Protein AF-A0AB74HUQ9-F1 (afdb_monomer_lite)

Structure (mmCIF, N/CA/C/O backbone):
data_AF-A0AB74HUQ9-F1
#
_entry.id   AF-A0AB74HUQ9-F1
#
loop_
_atom_site.group_PDB
_atom_site.id
_atom_site.type_symbol
_atom_site.label_atom_id
_atom_site.label_alt_id
_atom_site.label_comp_id
_atom_site.label_asym_id
_atom_site.label_entity_id
_atom_site.label_seq_id
_atom_site.pdbx_PDB_ins_code
_atom_site.Cartn_x
_atom_site.Cartn_y
_atom_site.Cartn_z
_atom_site.occupancy
_atom_site.B_iso_or_equiv
_atom_site.auth_seq_id
_atom_site.auth_comp_id
_atom_site.auth_asym_id
_atom_site.auth_atom_id
_atom_site.pdbx_PDB_model_num
ATOM 1 N N . VAL A 1 1 ? -9.972 -3.760 -7.962 1.00 93.94 1 VAL A N 1
ATOM 2 C CA . VAL A 1 1 ? -9.151 -2.522 -8.071 1.00 93.94 1 VAL A CA 1
ATOM 3 C C . VAL A 1 1 ? -7.732 -2.697 -7.524 1.00 93.94 1 VAL A C 1
ATOM 5 O O . VAL A 1 1 ? -6.814 -2.705 -8.329 1.00 93.94 1 VAL A O 1
ATOM 8 N N . VAL A 1 2 ? -7.519 -2.897 -6.210 1.00 97.50 2 VAL A N 1
ATOM 9 C CA . VAL A 1 2 ? -6.165 -2.938 -5.593 1.00 97.50 2 VAL A CA 1
ATOM 10 C C . VAL A 1 2 ? -5.234 -3.967 -6.244 1.00 97.50 2 VAL A C 1
ATOM 12 O O . VAL A 1 2 ? -4.121 -3.622 -6.621 1.00 97.50 2 VAL A O 1
ATOM 15 N N . GLN A 1 3 ? -5.700 -5.208 -6.428 1.00 97.50 3 GLN A N 1
ATOM 16 C CA . GLN A 1 3 ? -4.928 -6.261 -7.101 1.00 97.50 3 G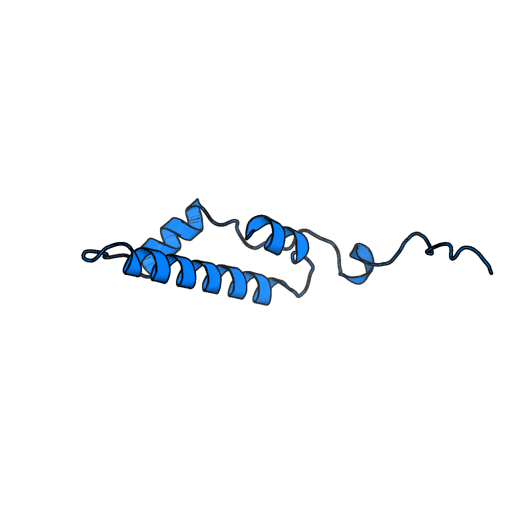LN A CA 1
ATOM 17 C C . GLN A 1 3 ? -4.501 -5.855 -8.516 1.00 97.50 3 GLN A C 1
ATOM 19 O O . GLN A 1 3 ? -3.349 -6.054 -8.882 1.00 97.50 3 GLN A O 1
ATOM 24 N N . GLY A 1 4 ? -5.416 -5.270 -9.294 1.00 97.12 4 GLY A N 1
ATOM 25 C CA . GLY A 1 4 ? -5.141 -4.820 -10.659 1.00 97.12 4 GLY A CA 1
ATOM 26 C C . GLY A 1 4 ? -4.107 -3.698 -10.695 1.00 97.12 4 GLY A C 1
ATOM 27 O O . GLY A 1 4 ? -3.144 -3.790 -11.449 1.00 97.12 4 GLY A O 1
ATOM 28 N N . TYR A 1 5 ? -4.248 -2.699 -9.816 1.00 97.69 5 TYR A N 1
ATOM 29 C CA . TYR A 1 5 ? -3.263 -1.624 -9.679 1.00 97.69 5 TYR A CA 1
ATOM 30 C C . TYR A 1 5 ? -1.877 -2.183 -9.340 1.00 97.69 5 TYR A C 1
ATOM 32 O O . TYR A 1 5 ? -0.909 -1.866 -10.026 1.00 97.69 5 TYR A O 1
ATOM 40 N N . LEU A 1 6 ? -1.772 -3.059 -8.331 1.00 98.00 6 LEU A N 1
ATOM 41 C CA . LEU A 1 6 ? -0.488 -3.672 -7.978 1.00 98.00 6 LEU A CA 1
ATOM 42 C C . LEU A 1 6 ? 0.075 -4.476 -9.155 1.00 98.00 6 LEU A C 1
ATOM 44 O O . LEU A 1 6 ? 1.194 -4.212 -9.570 1.00 98.00 6 LEU A O 1
ATOM 48 N N . ASN A 1 7 ? -0.714 -5.358 -9.773 1.00 96.50 7 ASN A N 1
ATOM 49 C CA . ASN A 1 7 ? -0.272 -6.145 -10.928 1.00 96.50 7 ASN A CA 1
ATOM 50 C C . ASN A 1 7 ? 0.219 -5.271 -12.092 1.00 96.50 7 ASN A C 1
ATOM 52 O O . ASN A 1 7 ? 1.192 -5.624 -12.758 1.00 96.50 7 ASN A O 1
ATOM 56 N N . TYR A 1 8 ? -0.417 -4.131 -12.353 1.00 96.44 8 TYR A N 1
ATOM 57 C CA . TYR A 1 8 ? 0.028 -3.214 -13.398 1.00 96.44 8 TYR A CA 1
ATOM 58 C C . TYR A 1 8 ? 1.320 -2.484 -13.011 1.00 96.44 8 TYR A C 1
ATOM 60 O O . TYR A 1 8 ? 2.225 -2.347 -13.826 1.00 96.44 8 TYR A O 1
ATOM 68 N N . HIS A 1 9 ? 1.465 -2.083 -11.753 1.00 96.62 9 HIS A N 1
ATOM 69 C CA . HIS A 1 9 ? 2.575 -1.250 -11.288 1.00 96.62 9 HIS A CA 1
ATOM 70 C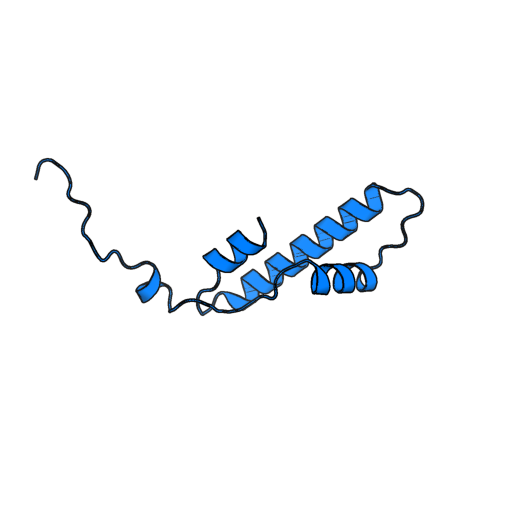 C . HIS A 1 9 ? 3.769 -2.021 -10.704 1.00 96.62 9 HIS A C 1
ATOM 72 O O . HIS A 1 9 ? 4.764 -1.390 -10.346 1.00 96.62 9 HIS A O 1
ATOM 78 N N . SER A 1 10 ? 3.709 -3.355 -10.655 1.00 97.44 10 SER A N 1
ATOM 79 C CA . SER A 1 10 ? 4.739 -4.271 -10.137 1.00 97.44 10 SER A CA 1
ATOM 80 C C . SER A 1 10 ? 6.031 -4.359 -10.975 1.00 97.44 10 SER A C 1
ATOM 82 O O . SER A 1 10 ? 6.582 -5.446 -11.133 1.00 97.44 10 SER A O 1
ATOM 84 N N . VAL A 1 11 ? 6.525 -3.237 -11.504 1.00 97.06 11 VAL A N 1
ATOM 85 C CA . VAL A 1 11 ? 7.834 -3.109 -12.172 1.00 97.06 11 VAL A CA 1
ATOM 86 C C . VAL A 1 11 ? 8.947 -2.754 -11.169 1.00 97.06 11 VAL A C 1
ATOM 88 O O . VAL A 1 11 ? 8.654 -2.188 -10.105 1.00 97.06 11 VAL A O 1
ATOM 91 N N . PRO A 1 12 ? 10.223 -3.047 -11.479 1.00 97.19 12 PRO A N 1
ATOM 92 C CA . PRO A 1 12 ? 11.365 -2.628 -10.674 1.00 97.19 12 PRO A CA 1
ATOM 93 C C . PRO A 1 12 ? 11.396 -1.106 -10.466 1.00 97.19 12 PRO A C 1
ATOM 95 O O . PRO A 1 12 ? 10.919 -0.338 -11.299 1.00 97.19 12 PRO A O 1
ATOM 98 N N . GLY A 1 13 ? 11.904 -0.666 -9.311 1.00 96.06 13 GLY A N 1
ATOM 99 C CA . GLY A 1 13 ? 11.944 0.751 -8.913 1.00 96.06 13 GLY A CA 1
ATOM 100 C C . GLY A 1 13 ? 10.634 1.307 -8.335 1.00 96.06 13 GLY A C 1
ATOM 101 O O . GLY A 1 13 ? 10.659 2.291 -7.601 1.00 96.06 13 GLY A O 1
ATOM 102 N N . ASN A 1 14 ? 9.491 0.649 -8.558 1.00 96.75 14 ASN A N 1
ATOM 103 C CA . ASN A 1 14 ? 8.183 1.179 -8.150 1.00 96.75 14 ASN A CA 1
ATOM 104 C C . ASN A 1 14 ? 7.652 0.637 -6.803 1.00 96.75 14 ASN A C 1
ATOM 106 O O . ASN A 1 14 ? 6.552 0.979 -6.357 1.00 96.75 14 ASN A O 1
ATOM 110 N N . TYR A 1 15 ? 8.425 -0.214 -6.121 1.00 97.12 15 TYR A N 1
ATOM 111 C CA . TYR A 1 15 ? 8.032 -0.820 -4.843 1.00 97.12 15 TYR A CA 1
ATOM 112 C C . TYR A 1 15 ? 7.613 0.199 -3.763 1.00 97.12 15 TYR A C 1
ATOM 114 O O . TYR A 1 15 ? 6.554 0.003 -3.152 1.00 97.12 15 TYR A O 1
ATOM 122 N N . PRO A 1 16 ? 8.350 1.310 -3.534 1.00 98.19 16 PRO A N 1
ATOM 123 C CA . PRO A 1 16 ? 7.963 2.296 -2.526 1.00 98.19 16 PRO A CA 1
ATOM 124 C C . PRO A 1 16 ? 6.594 2.924 -2.803 1.00 98.19 16 PRO A C 1
ATOM 126 O O . PRO A 1 16 ? 5.810 3.119 -1.872 1.00 98.19 16 PRO A O 1
ATOM 129 N N . MET A 1 17 ? 6.279 3.195 -4.074 1.00 98.12 17 MET A N 1
ATOM 130 C CA . MET A 1 17 ? 5.007 3.799 -4.466 1.00 98.12 17 MET A CA 1
ATOM 131 C C . MET A 1 17 ? 3.845 2.826 -4.271 1.00 98.12 17 MET A C 1
ATOM 133 O O . MET A 1 17 ? 2.842 3.175 -3.653 1.00 98.12 17 MET A O 1
ATOM 137 N N . MET A 1 18 ? 4.005 1.571 -4.694 1.00 98.00 18 MET A N 1
ATOM 138 C CA . MET A 1 18 ? 3.003 0.530 -4.454 1.00 98.00 18 MET A CA 1
ATOM 139 C C . MET A 1 18 ? 2.756 0.292 -2.956 1.00 98.00 18 MET A C 1
ATOM 141 O O . MET A 1 18 ? 1.615 0.096 -2.530 1.00 98.00 18 MET A O 1
ATOM 145 N N . ARG A 1 19 ? 3.812 0.345 -2.132 1.00 98.12 19 ARG A N 1
ATOM 146 C CA . ARG A 1 19 ? 3.697 0.241 -0.670 1.00 98.12 19 ARG A CA 1
ATOM 147 C C . ARG A 1 19 ? 2.915 1.414 -0.084 1.00 98.12 19 ARG A C 1
ATOM 149 O O . ARG A 1 19 ? 2.007 1.176 0.712 1.00 98.12 19 ARG A O 1
ATOM 156 N N . LYS A 1 20 ? 3.210 2.649 -0.503 1.00 98.44 20 LYS A N 1
ATOM 157 C CA . LYS A 1 20 ? 2.442 3.844 -0.108 1.00 98.44 20 LYS A CA 1
ATOM 158 C C . LYS A 1 20 ? 0.978 3.734 -0.530 1.00 98.44 20 LYS A C 1
ATOM 160 O O . LYS A 1 20 ? 0.098 3.927 0.301 1.00 98.44 20 LYS A O 1
ATOM 165 N N . PHE A 1 21 ? 0.714 3.329 -1.772 1.00 98.12 21 PHE A N 1
ATOM 166 C CA . PHE A 1 21 ? -0.641 3.104 -2.275 1.00 98.12 21 PHE A CA 1
ATOM 167 C C . PHE A 1 21 ? -1.429 2.131 -1.387 1.00 98.12 21 PHE A C 1
ATOM 169 O O . PHE A 1 21 ? -2.526 2.456 -0.935 1.00 98.12 21 PHE A O 1
ATOM 176 N N . ARG A 1 22 ? -0.850 0.968 -1.055 1.00 98.06 22 ARG A N 1
ATOM 177 C CA . ARG A 1 22 ? -1.501 -0.017 -0.176 1.00 98.06 22 ARG A CA 1
ATOM 178 C C . ARG A 1 22 ? -1.799 0.551 1.218 1.00 98.06 22 ARG A C 1
ATOM 180 O O . ARG A 1 22 ? -2.860 0.263 1.772 1.00 98.06 22 ARG A O 1
ATOM 187 N N . ILE A 1 23 ? -0.891 1.353 1.779 1.00 98.31 23 ILE A N 1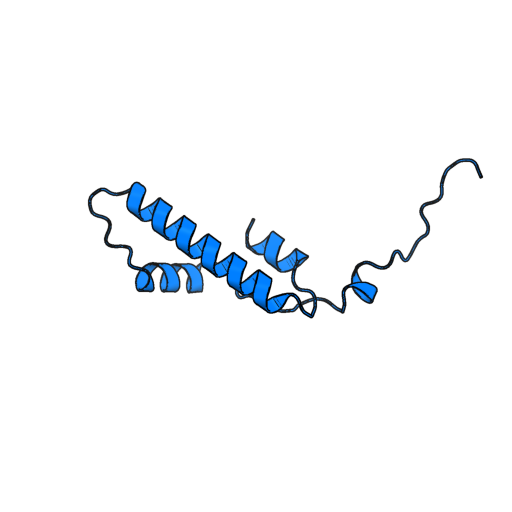
ATOM 188 C CA . ILE A 1 23 ? -1.088 2.025 3.075 1.00 98.31 23 ILE A CA 1
ATOM 189 C C . ILE A 1 23 ? -2.252 3.021 2.993 1.00 98.31 23 ILE A C 1
ATOM 191 O O . ILE A 1 23 ? -3.136 2.981 3.846 1.00 98.31 23 ILE A O 1
ATOM 195 N N . TYR A 1 24 ? -2.307 3.858 1.954 1.00 98.19 24 TYR A N 1
ATOM 196 C CA . TYR A 1 24 ? -3.385 4.839 1.797 1.00 98.19 24 TYR A CA 1
ATOM 197 C C . TYR A 1 24 ? -4.748 4.190 1.589 1.00 98.19 24 TYR A C 1
ATOM 199 O O . TYR A 1 24 ? -5.718 4.602 2.220 1.00 98.19 24 TYR A O 1
ATOM 207 N N . VAL A 1 25 ? -4.828 3.129 0.783 1.00 98.12 25 VAL A N 1
ATOM 208 C CA . VAL A 1 25 ? -6.067 2.351 0.642 1.00 98.12 25 VAL A CA 1
ATOM 209 C C . VAL A 1 25 ? -6.503 1.767 1.988 1.00 98.12 25 VAL A C 1
ATOM 211 O O . VAL A 1 25 ? -7.687 1.810 2.316 1.00 98.12 25 VAL A O 1
ATOM 214 N N . THR A 1 26 ? -5.559 1.270 2.793 1.00 98.25 26 THR A N 1
ATOM 215 C CA . THR A 1 26 ? -5.857 0.740 4.134 1.00 98.25 26 THR A CA 1
ATOM 216 C C . THR A 1 26 ? -6.412 1.830 5.054 1.00 98.25 26 THR A C 1
ATOM 218 O O . THR A 1 26 ? -7.392 1.597 5.760 1.00 98.25 26 THR A O 1
ATOM 221 N N . ASP A 1 27 ? -5.838 3.036 5.027 1.00 98.19 27 ASP A N 1
ATOM 222 C CA . ASP A 1 27 ? -6.333 4.154 5.836 1.00 98.19 27 ASP A CA 1
ATOM 223 C C . ASP A 1 27 ? -7.702 4.661 5.367 1.00 98.19 27 ASP A C 1
ATOM 225 O O . ASP A 1 27 ? -8.585 4.896 6.191 1.00 98.19 27 ASP A O 1
ATOM 229 N N . LEU A 1 28 ? -7.933 4.756 4.055 1.00 97.75 28 LEU A N 1
ATOM 230 C CA . LEU A 1 28 ? -9.247 5.101 3.509 1.00 97.75 28 LEU A CA 1
ATOM 231 C C . LEU A 1 28 ? -10.307 4.068 3.900 1.00 97.75 28 LEU A C 1
ATOM 233 O O . LEU A 1 28 ? -11.405 4.446 4.311 1.00 97.75 28 LEU A O 1
ATOM 237 N N . TRP A 1 29 ? -9.971 2.777 3.842 1.00 96.81 29 TRP A N 1
ATOM 238 C CA . TRP A 1 29 ? -10.872 1.713 4.275 1.00 96.81 29 TRP A CA 1
ATOM 239 C C . TRP A 1 29 ? -11.179 1.808 5.774 1.00 96.81 29 TRP A C 1
ATOM 241 O O . TRP A 1 29 ? -12.348 1.786 6.156 1.00 96.81 29 TRP A O 1
ATOM 251 N N . ARG A 1 30 ? -10.166 2.037 6.620 1.00 96.69 30 ARG A N 1
ATOM 252 C CA . ARG A 1 30 ? -10.354 2.295 8.057 1.00 96.69 30 ARG A CA 1
ATOM 253 C C . ARG A 1 30 ? -11.290 3.478 8.310 1.00 96.69 30 ARG A C 1
ATOM 255 O O . ARG A 1 30 ? -12.207 3.373 9.116 1.00 96.69 30 ARG A O 1
ATOM 262 N N . ARG A 1 31 ? -11.085 4.607 7.622 1.00 96.31 31 ARG A N 1
ATOM 263 C CA . ARG A 1 31 ? -11.955 5.793 7.742 1.00 96.31 31 ARG A CA 1
ATOM 264 C C . ARG A 1 31 ? -13.380 5.508 7.271 1.00 96.31 31 ARG A C 1
ATOM 266 O O . ARG A 1 31 ? -14.323 6.063 7.825 1.00 96.31 31 ARG A O 1
ATOM 273 N N . ALA A 1 32 ? -13.556 4.677 6.246 1.00 95.56 32 ALA A N 1
ATOM 274 C CA . ALA A 1 32 ? -14.877 4.265 5.784 1.00 95.56 32 ALA A CA 1
ATOM 275 C C . ALA A 1 32 ? -15.600 3.393 6.824 1.00 95.56 32 ALA A C 1
ATOM 277 O O . ALA A 1 32 ? -16.774 3.638 7.089 1.00 95.56 32 ALA A O 1
ATOM 278 N N . LEU A 1 33 ? -14.900 2.448 7.463 1.00 94.06 33 LEU A N 1
ATOM 279 C CA . LEU A 1 33 ? -15.460 1.616 8.537 1.00 94.06 33 LEU A CA 1
ATOM 280 C C . LEU A 1 33 ? -15.878 2.463 9.750 1.00 94.06 33 LEU A C 1
ATOM 282 O O . LEU A 1 33 ? -17.025 2.359 10.182 1.00 94.06 33 LEU A O 1
ATOM 286 N N . ARG A 1 34 ? -15.026 3.406 10.182 1.00 94.50 34 ARG A N 1
ATOM 287 C CA . ARG A 1 34 ? -15.328 4.339 11.290 1.00 94.50 34 ARG A CA 1
ATOM 288 C C . ARG A 1 34 ? -16.529 5.229 11.049 1.00 94.50 34 ARG A C 1
ATOM 290 O O . ARG A 1 34 ? -17.209 5.605 11.991 1.00 94.50 34 ARG A O 1
ATOM 297 N N . ARG A 1 35 ? -16.797 5.579 9.792 1.00 95.06 35 ARG A N 1
ATOM 298 C CA . ARG A 1 35 ? -17.987 6.361 9.436 1.00 95.06 35 ARG A CA 1
ATOM 299 C C . ARG A 1 35 ? -19.257 5.516 9.375 1.00 95.06 35 ARG A C 1
ATOM 301 O O . ARG A 1 35 ? -20.340 6.072 9.485 1.00 95.06 35 ARG A O 1
ATOM 308 N N . ARG A 1 36 ? -19.139 4.200 9.179 1.00 93.25 36 ARG A N 1
ATOM 309 C CA . ARG A 1 36 ? -20.288 3.297 9.034 1.00 93.25 36 ARG A CA 1
ATOM 310 C C . ARG A 1 36 ? -20.942 2.948 10.371 1.00 93.25 36 ARG A C 1
ATOM 312 O O . ARG A 1 36 ? -22.134 2.669 10.384 1.00 93.25 36 ARG A O 1
ATOM 319 N N . SER A 1 37 ? -20.186 2.936 11.468 1.00 87.94 37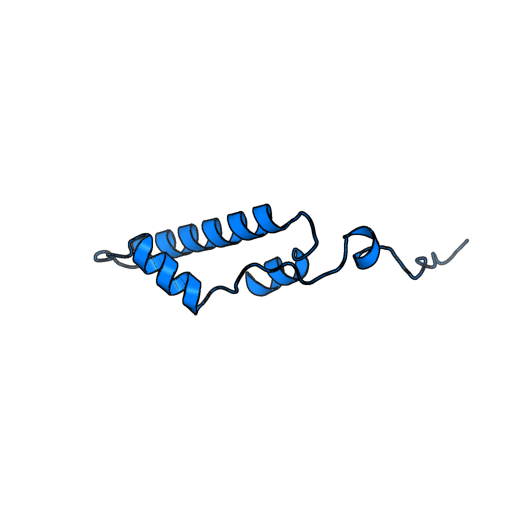 SER A N 1
ATOM 320 C CA . SER A 1 37 ? -20.701 2.586 12.795 1.00 87.94 37 SER A CA 1
ATOM 321 C C . SER A 1 37 ? -20.427 3.698 13.802 1.00 87.94 37 SER A C 1
ATOM 323 O O . SER A 1 37 ? -19.293 4.143 13.951 1.00 87.94 37 SER A O 1
ATOM 325 N N . GLN A 1 38 ? -21.464 4.106 14.535 1.00 82.25 38 GLN A N 1
ATOM 326 C CA . GLN A 1 38 ? -21.341 5.059 15.644 1.00 82.25 38 GLN A CA 1
ATOM 327 C C . GLN A 1 38 ? -20.615 4.468 16.869 1.00 82.25 38 GLN A C 1
ATOM 329 O O . GLN A 1 38 ? -20.201 5.221 17.742 1.00 82.25 38 GLN A O 1
ATOM 334 N N . GLN A 1 39 ? -20.422 3.145 16.922 1.00 90.25 39 GLN A N 1
ATOM 335 C CA . GLN A 1 39 ? -19.690 2.441 17.985 1.00 90.25 39 GLN A CA 1
ATOM 336 C C . GLN A 1 39 ? -18.374 1.822 17.474 1.00 90.25 39 GLN A C 1
ATOM 338 O O . GLN A 1 39 ? -17.895 0.837 18.029 1.00 90.25 39 GLN A O 1
ATOM 343 N N . ASP A 1 40 ? -17.802 2.329 16.375 1.00 90.06 40 ASP A N 1
ATOM 344 C CA . ASP A 1 40 ? -16.599 1.719 15.798 1.00 90.06 40 ASP A CA 1
ATOM 345 C C . ASP A 1 40 ? -15.342 1.911 16.666 1.00 90.06 40 ASP A C 1
ATOM 347 O O . ASP A 1 40 ? -14.992 3.025 17.061 1.00 90.06 40 ASP A O 1
ATOM 351 N N . ASP A 1 41 ? -14.589 0.826 16.841 1.00 92.12 41 ASP A N 1
ATOM 352 C CA . ASP A 1 41 ? -13.295 0.774 17.516 1.00 92.12 41 ASP A CA 1
ATOM 353 C C . ASP A 1 41 ? -12.142 0.372 16.568 1.00 92.12 41 ASP A C 1
ATOM 355 O O . ASP A 1 41 ? -11.076 -0.079 17.008 1.00 92.12 41 ASP A O 1
ATOM 359 N N . THR A 1 42 ? -12.325 0.532 15.247 1.00 94.94 42 THR A N 1
ATOM 360 C CA . THR A 1 42 ? -11.325 0.177 14.229 1.00 94.94 42 THR A CA 1
ATOM 361 C C . THR A 1 42 ? -10.069 1.053 14.335 1.00 94.94 42 THR A C 1
ATOM 363 O O . THR A 1 42 ? -9.892 2.086 13.673 1.00 94.94 42 THR A O 1
ATOM 366 N N . THR A 1 43 ? -9.133 0.591 15.162 1.00 95.62 43 THR A N 1
ATOM 367 C CA . THR A 1 43 ? -7.782 1.142 15.295 1.00 95.62 43 THR A CA 1
ATOM 368 C C . THR A 1 43 ? -6.934 0.857 14.054 1.00 95.62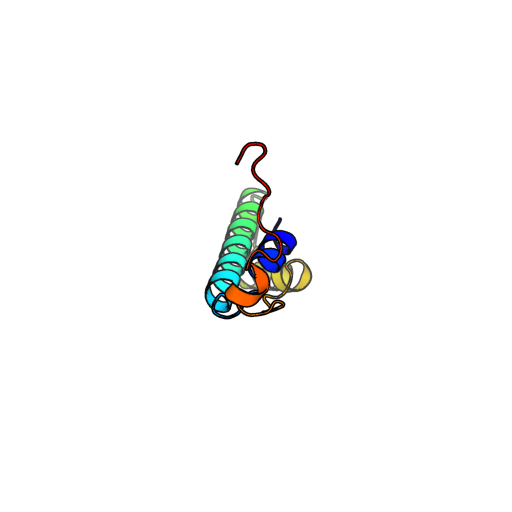 43 THR A C 1
ATOM 370 O O . THR A 1 43 ? -7.245 -0.012 13.234 1.00 95.62 43 THR A O 1
ATOM 373 N N . TRP A 1 44 ? -5.803 1.559 13.923 1.00 96.56 44 TRP A N 1
ATOM 374 C CA . TRP A 1 44 ? -4.822 1.274 12.869 1.00 96.56 44 TRP A CA 1
ATOM 375 C C . TRP A 1 44 ? -4.329 -0.180 12.911 1.00 96.56 44 TRP A C 1
ATOM 377 O O . TRP A 1 44 ? -4.187 -0.822 11.873 1.00 96.56 44 TRP A O 1
ATOM 387 N N . THR A 1 45 ? -4.145 -0.743 14.107 1.00 97.38 45 THR A N 1
ATOM 388 C CA . THR A 1 45 ? -3.739 -2.142 14.295 1.00 97.38 45 THR A CA 1
ATOM 389 C C . THR A 1 45 ? -4.785 -3.120 13.759 1.00 97.38 45 THR A C 1
ATOM 391 O O . THR A 1 45 ? -4.429 -4.041 13.023 1.00 97.38 45 THR A O 1
ATOM 394 N N . LYS A 1 46 ? -6.076 -2.911 14.064 1.00 96.94 46 LYS A N 1
ATOM 395 C CA . LYS A 1 46 ? -7.167 -3.743 13.522 1.00 96.94 46 LYS A CA 1
ATOM 396 C C . LYS A 1 46 ? -7.262 -3.616 11.999 1.00 96.94 46 LYS A C 1
ATOM 398 O O . LYS A 1 46 ? -7.324 -4.630 11.307 1.00 96.94 46 LYS A O 1
ATOM 403 N N . ALA A 1 47 ? -7.168 -2.394 11.474 1.00 97.19 47 ALA A N 1
ATOM 404 C CA . ALA A 1 47 ? -7.161 -2.145 10.034 1.00 97.19 47 ALA A CA 1
ATOM 405 C C . ALA A 1 47 ? -5.984 -2.834 9.322 1.00 97.19 47 ALA A C 1
ATOM 407 O O . ALA A 1 47 ? -6.174 -3.426 8.264 1.00 97.19 47 ALA A O 1
ATOM 408 N N . ASN A 1 48 ? -4.784 -2.837 9.913 1.00 97.19 48 ASN A N 1
ATOM 409 C CA . ASN A 1 48 ? -3.631 -3.546 9.352 1.00 97.19 48 ASN A CA 1
ATOM 410 C C . ASN A 1 48 ? -3.810 -5.065 9.347 1.00 97.19 48 ASN A C 1
ATOM 412 O O . ASN A 1 48 ? -3.397 -5.708 8.384 1.00 97.19 48 ASN A O 1
ATOM 416 N N . ARG A 1 49 ? -4.439 -5.643 10.382 1.00 97.75 49 ARG A N 1
ATOM 417 C CA . ARG A 1 49 ? -4.789 -7.074 10.397 1.00 97.75 49 ARG A CA 1
ATOM 418 C C . ARG A 1 49 ? -5.759 -7.403 9.265 1.00 97.75 49 ARG A C 1
ATOM 420 O O . ARG A 1 49 ? -5.495 -8.319 8.495 1.00 97.75 49 ARG A O 1
ATOM 427 N N . LEU A 1 50 ? -6.815 -6.604 9.097 1.00 96.44 50 LEU A N 1
ATOM 428 C CA . LEU A 1 50 ? -7.749 -6.753 7.978 1.00 96.44 50 LEU A CA 1
ATOM 429 C C . LEU A 1 50 ? -7.037 -6.608 6.628 1.00 96.44 50 LEU A C 1
ATOM 431 O O . LEU A 1 50 ? -7.198 -7.447 5.750 1.00 96.44 50 LEU A O 1
ATOM 435 N N . ALA A 1 51 ? -6.193 -5.592 6.465 1.00 97.56 51 ALA A N 1
ATOM 436 C CA . ALA A 1 51 ? -5.430 -5.400 5.241 1.00 97.56 51 ALA A CA 1
ATOM 437 C C . ALA A 1 51 ? -4.473 -6.563 4.956 1.00 97.56 51 ALA A C 1
ATOM 439 O O . ALA A 1 51 ? -4.282 -6.915 3.798 1.00 97.56 51 ALA A O 1
ATOM 440 N N . ALA A 1 52 ? -3.851 -7.159 5.973 1.00 97.56 52 ALA A N 1
ATOM 441 C CA . ALA A 1 52 ? -2.981 -8.320 5.802 1.00 97.56 52 ALA A CA 1
ATOM 442 C C . ALA A 1 52 ? -3.736 -9.554 5.286 1.00 97.56 52 ALA A C 1
ATOM 444 O O . ALA A 1 52 ? -3.161 -10.316 4.513 1.00 97.56 52 ALA A O 1
ATOM 445 N N . VAL A 1 53 ? -5.003 -9.715 5.682 1.00 97.88 53 VAL A N 1
ATOM 446 C CA . VAL A 1 53 ? -5.876 -10.808 5.231 1.00 97.88 53 VAL A CA 1
ATOM 447 C C . VAL A 1 53 ? -6.434 -10.537 3.832 1.00 97.88 53 VAL A C 1
ATOM 449 O O . VAL A 1 53 ? -6.389 -11.410 2.973 1.00 97.88 53 VAL A O 1
ATOM 452 N N . TRP A 1 54 ? -6.939 -9.325 3.588 1.00 97.31 54 TRP A N 1
ATOM 453 C CA . TRP A 1 54 ? -7.764 -9.036 2.410 1.00 97.31 54 TRP A CA 1
ATOM 454 C C . TRP A 1 54 ? -7.039 -8.305 1.280 1.00 97.31 54 TRP A C 1
ATOM 456 O O . TRP A 1 54 ? -7.440 -8.419 0.122 1.00 97.31 54 TRP A O 1
ATOM 466 N N . LEU A 1 55 ? -5.997 -7.521 1.579 1.00 97.38 55 LEU A N 1
ATOM 467 C CA . LEU A 1 55 ? -5.273 -6.767 0.556 1.00 97.38 55 LEU A CA 1
ATOM 468 C C . LEU A 1 55 ? -4.012 -7.513 0.118 1.00 97.38 55 LEU A C 1
ATOM 470 O O . LEU A 1 55 ? -3.180 -7.857 0.966 1.00 97.38 55 LEU A O 1
ATOM 474 N N . PRO A 1 56 ? -3.787 -7.656 -1.200 1.00 97.44 56 PRO A N 1
ATOM 475 C CA . PRO A 1 56 ? -2.604 -8.326 -1.714 1.00 97.44 56 PRO A CA 1
ATOM 476 C C . PRO A 1 56 ? -1.309 -7.684 -1.218 1.00 97.44 56 PRO A C 1
ATOM 478 O O . PRO A 1 56 ? -1.216 -6.469 -1.006 1.00 97.44 56 PRO A O 1
ATOM 481 N N . LYS A 1 57 ? -0.288 -8.523 -1.027 1.00 96.50 57 LYS A N 1
ATOM 482 C CA . LYS A 1 57 ? 1.061 -8.069 -0.680 1.00 96.50 57 LYS A CA 1
ATOM 483 C C . LYS A 1 57 ? 1.693 -7.369 -1.881 1.00 96.50 57 LYS A C 1
ATOM 485 O O . LYS A 1 57 ? 1.583 -7.836 -3.014 1.00 96.50 57 LYS A O 1
ATOM 490 N N . VAL A 1 58 ? 2.388 -6.269 -1.613 1.00 97.88 58 VAL A N 1
ATOM 491 C CA . VAL A 1 58 ? 3.170 -5.564 -2.631 1.00 97.88 58 VAL A CA 1
ATOM 492 C C . VAL A 1 58 ? 4.372 -6.416 -3.006 1.00 97.88 58 VAL A C 1
ATOM 494 O O . VAL A 1 58 ? 5.119 -6.849 -2.132 1.00 97.88 58 VAL A O 1
ATOM 497 N N . ARG A 1 59 ? 4.543 -6.660 -4.303 1.00 97.38 59 ARG A N 1
ATOM 498 C CA . ARG A 1 59 ? 5.646 -7.439 -4.867 1.00 97.38 59 ARG A CA 1
ATOM 499 C C . ARG A 1 59 ? 6.074 -6.813 -6.187 1.00 97.38 59 ARG A C 1
ATOM 501 O O . ARG A 1 59 ? 5.236 -6.255 -6.894 1.00 97.38 59 ARG A O 1
ATOM 508 N N . VAL A 1 60 ? 7.357 -6.910 -6.514 1.00 97.19 60 VAL A N 1
ATOM 509 C CA . VAL A 1 60 ? 7.839 -6.689 -7.883 1.00 97.19 60 VAL A CA 1
ATOM 510 C C . VAL A 1 60 ? 7.630 -8.008 -8.623 1.00 97.19 60 VAL A C 1
ATOM 512 O O . VAL A 1 60 ? 8.045 -9.050 -8.127 1.00 97.19 60 VAL A O 1
ATOM 515 N N . LEU A 1 61 ? 6.893 -7.971 -9.730 1.00 96.94 61 LEU A N 1
ATOM 516 C CA . LEU A 1 61 ? 6.454 -9.161 -10.472 1.00 96.94 61 LEU A CA 1
ATOM 517 C C . LEU A 1 61 ? 6.950 -9.158 -11.915 1.00 96.94 61 LEU A C 1
ATOM 519 O O . LEU A 1 61 ? 7.006 -10.212 -12.534 1.00 96.94 61 LEU A O 1
ATOM 523 N N . HIS A 1 62 ? 7.266 -7.982 -12.452 1.00 96.50 62 HIS A N 1
ATOM 524 C CA . HIS A 1 62 ? 7.571 -7.804 -13.864 1.00 96.50 62 HIS A CA 1
ATOM 525 C C . HIS A 1 62 ? 9.032 -7.415 -14.082 1.00 96.50 62 HIS A C 1
ATOM 527 O O . HIS A 1 62 ? 9.668 -6.921 -13.147 1.00 96.50 62 HIS A O 1
ATOM 533 N N . PRO A 1 63 ? 9.544 -7.583 -15.312 1.00 95.94 63 PRO A N 1
ATOM 534 C CA . PRO A 1 63 ? 10.827 -7.032 -15.734 1.00 95.94 63 PRO A CA 1
ATOM 535 C C . PRO A 1 63 ? 10.873 -5.502 -15.670 1.00 95.94 63 PRO A C 1
ATOM 537 O O . PRO A 1 63 ? 9.864 -4.831 -15.407 1.00 95.94 63 PRO A O 1
ATOM 540 N N . TRP A 1 64 ? 12.052 -4.942 -15.947 1.00 95.56 64 TRP A N 1
ATOM 541 C CA . TRP A 1 64 ? 12.236 -3.497 -16.056 1.00 95.56 64 TRP A CA 1
ATOM 542 C C . TRP A 1 64 ? 11.244 -2.875 -17.053 1.00 95.56 64 TRP A C 1
ATOM 544 O O . TRP A 1 64 ? 10.870 -3.523 -18.033 1.00 95.56 64 TRP A O 1
ATOM 554 N N . PRO A 1 65 ? 10.804 -1.618 -16.839 1.00 92.75 65 PRO A N 1
ATOM 555 C CA . PRO A 1 65 ? 9.802 -0.978 -17.693 1.00 92.75 65 PRO A CA 1
ATOM 556 C C . PRO A 1 65 ? 10.149 -1.006 -19.182 1.00 92.75 65 PRO A C 1
ATOM 558 O O . PRO A 1 65 ? 9.254 -1.204 -19.999 1.00 92.75 65 PRO A O 1
ATOM 561 N N . VAL A 1 66 ? 11.437 -0.868 -19.521 1.00 93.12 66 VAL A N 1
ATOM 562 C CA . VAL A 1 66 ? 11.920 -0.968 -20.902 1.00 93.12 66 VAL A CA 1
ATOM 563 C C . VAL A 1 66 ? 11.572 -2.327 -21.508 1.00 93.12 66 VAL A C 1
ATOM 565 O O . VAL A 1 66 ? 10.962 -2.379 -22.561 1.00 93.12 66 VAL A O 1
ATOM 568 N N . GLU A 1 67 ? 11.818 -3.440 -20.829 1.00 92.88 67 GLU A N 1
ATOM 569 C CA . GLU A 1 67 ? 11.480 -4.767 -21.356 1.00 92.88 67 GLU A CA 1
ATOM 570 C C . GLU A 1 67 ? 9.968 -5.011 -21.401 1.00 92.88 67 GLU A C 1
ATOM 572 O O . GLU A 1 67 ? 9.459 -5.649 -22.323 1.00 92.88 67 GLU A O 1
ATOM 577 N N . ARG A 1 68 ? 9.239 -4.500 -20.403 1.00 90.69 68 ARG A N 1
ATOM 578 C CA . ARG A 1 68 ? 7.803 -4.749 -20.261 1.00 90.69 68 ARG A CA 1
ATOM 579 C C . ARG A 1 68 ? 6.954 -3.969 -21.262 1.00 90.69 68 ARG A C 1
ATOM 581 O O . ARG A 1 68 ? 5.942 -4.487 -21.724 1.00 90.69 68 ARG A O 1
ATOM 588 N N . PHE A 1 69 ? 7.320 -2.717 -21.523 1.00 88.12 69 PHE A N 1
ATOM 589 C CA . PHE A 1 69 ? 6.497 -1.776 -22.282 1.00 88.12 69 PHE A CA 1
ATOM 590 C C . PHE A 1 69 ? 7.089 -1.401 -23.642 1.00 88.12 69 PHE A C 1
ATOM 592 O O . PHE A 1 69 ? 6.452 -0.651 -24.379 1.00 88.12 69 PHE A O 1
ATOM 599 N N . THR A 1 70 ? 8.267 -1.918 -24.009 1.00 89.12 70 THR A N 1
ATOM 600 C CA . THR A 1 70 ? 8.775 -1.740 -25.377 1.00 89.12 70 THR A CA 1
ATOM 601 C C . THR A 1 70 ? 7.826 -2.401 -26.370 1.00 89.12 70 THR A C 1
ATOM 603 O O . THR A 1 70 ? 7.504 -3.588 -26.264 1.00 89.12 70 THR A O 1
ATOM 606 N N . ALA A 1 71 ? 7.386 -1.621 -27.357 1.00 83.12 71 ALA A N 1
ATOM 607 C CA . ALA A 1 71 ? 6.577 -2.118 -28.455 1.00 83.12 71 ALA A CA 1
ATOM 608 C C . ALA A 1 71 ? 7.398 -3.110 -29.293 1.00 83.12 71 ALA A C 1
ATOM 610 O O . ALA A 1 71 ? 8.441 -2.759 -29.838 1.00 83.12 71 ALA A O 1
ATOM 611 N N . ARG A 1 72 ? 6.923 -4.355 -29.399 1.00 80.12 72 ARG A N 1
ATOM 612 C CA . ARG A 1 72 ? 7.552 -5.388 -30.246 1.00 80.12 72 ARG A CA 1
ATOM 613 C C . ARG A 1 72 ? 7.085 -5.337 -31.696 1.00 80.12 72 ARG A C 1
ATOM 615 O O . ARG A 1 72 ? 7.768 -5.842 -32.578 1.00 80.12 72 ARG A O 1
ATOM 622 N N . HIS A 1 73 ? 5.928 -4.729 -31.930 1.00 77.31 73 HIS A N 1
ATOM 623 C CA . HIS A 1 73 ? 5.332 -4.600 -33.249 1.00 77.31 73 HIS A CA 1
ATOM 624 C C . HIS A 1 73 ? 5.080 -3.118 -33.522 1.00 77.31 73 HIS A C 1
ATOM 626 O O . HIS A 1 73 ? 4.361 -2.479 -32.746 1.00 77.31 73 HIS A O 1
ATOM 632 N N . PRO A 1 74 ? 5.675 -2.553 -34.586 1.00 75.25 74 PRO A N 1
ATOM 633 C CA . PRO A 1 74 ? 5.311 -1.233 -35.063 1.00 75.25 74 PRO A CA 1
ATOM 634 C C . PRO A 1 74 ? 3.817 -1.213 -35.365 1.00 75.25 74 PRO A C 1
ATOM 636 O O . PRO A 1 74 ?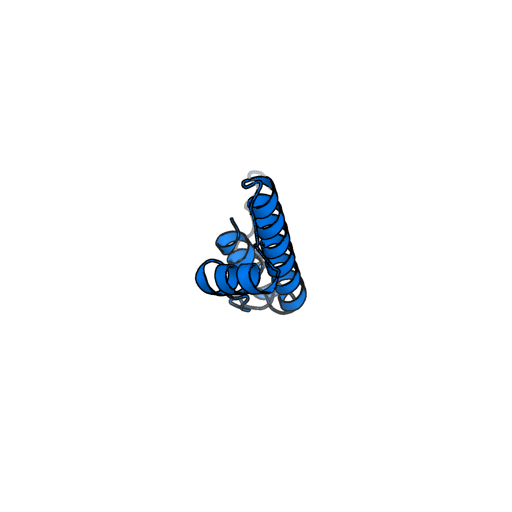 3.273 -2.138 -35.971 1.00 75.25 74 PRO A O 1
ATOM 639 N N . ARG A 1 75 ? 3.145 -0.151 -34.939 1.00 76.00 75 ARG A N 1
ATOM 640 C CA . ARG A 1 75 ? 1.775 0.122 -35.359 1.00 76.00 75 ARG A CA 1
ATOM 641 C C . ARG A 1 75 ? 1.819 0.408 -36.861 1.00 76.00 75 ARG A C 1
ATOM 643 O O . ARG A 1 75 ? 2.385 1.422 -37.254 1.00 76.00 75 ARG A O 1
ATOM 650 N N . GLN A 1 76 ? 1.281 -0.495 -37.682 1.00 72.50 76 GLN A N 1
ATOM 651 C CA . GLN A 1 76 ? 1.084 -0.219 -39.104 1.00 72.50 76 GLN A CA 1
ATOM 652 C C . GLN A 1 76 ? 0.080 0.929 -39.218 1.00 72.50 76 GLN A C 1
ATOM 654 O O . GLN A 1 76 ? -1.077 0.787 -38.821 1.00 72.50 76 GLN A O 1
ATOM 659 N N . GLU A 1 77 ? 0.539 2.082 -39.694 1.00 70.25 77 GLU A N 1
ATOM 660 C CA . GLU A 1 77 ? -0.352 3.162 -40.101 1.00 70.25 77 GLU A CA 1
ATOM 661 C C . GLU A 1 77 ? -0.852 2.835 -41.514 1.00 70.25 77 GLU A C 1
ATOM 663 O O . GLU A 1 77 ? -0.025 2.624 -42.406 1.00 70.25 77 GLU A O 1
ATOM 668 N N . PRO A 1 78 ? -2.172 2.722 -41.747 1.00 66.62 78 PRO A N 1
ATOM 669 C CA . PRO A 1 78 ? -2.678 2.549 -43.098 1.00 66.62 78 PRO A CA 1
ATOM 670 C C . PRO A 1 78 ? -2.420 3.846 -43.878 1.00 66.62 78 PRO A C 1
ATOM 672 O O . PRO A 1 78 ? -3.068 4.854 -43.602 1.00 66.62 78 PRO A O 1
ATOM 675 N N . GLY A 1 79 ? -1.483 3.817 -44.832 1.00 68.69 79 GLY A N 1
ATOM 676 C CA . GLY A 1 79 ? -1.291 4.894 -45.815 1.00 68.69 79 GLY A CA 1
ATOM 677 C C . GLY A 1 79 ? 0.085 5.570 -45.889 1.00 68.69 79 GLY A C 1
ATOM 678 O O . GLY A 1 79 ? 0.130 6.705 -46.356 1.00 68.69 79 GLY A O 1
ATOM 679 N N . ALA A 1 80 ? 1.173 4.925 -45.452 1.00 55.97 80 ALA A N 1
ATOM 680 C CA . ALA A 1 80 ? 2.529 5.326 -45.860 1.00 55.97 80 ALA A CA 1
ATOM 681 C C . ALA A 1 80 ? 2.877 4.785 -47.255 1.00 55.97 80 ALA A C 1
ATOM 683 O O . ALA A 1 80 ? 2.476 3.631 -47.542 1.00 55.97 80 ALA A O 1
#

Foldseek 3Di:
DLVVVLVVQLEPPCQVVNVVVLLVVLVVVLVVQCVVDPPDPSDPVNSVVVCVVPPDDRHNDDYHCCVVPPDPDPDDDPDD

Radius of gyration: 18.72 Å; chains: 1; bounding box: 34×17×64 Å

pLDDT: mean 92.94, std 8.6, range [55.97, 98.44]

Sequence (80 aa):
VVQGYLNYHSVPGNYPMMRKFRIYVTDLWRRALRRRSQQDDTTWTKANRLAAVWLPKVRVLHPWPVERFTARHPRQEPGA

Secondary structure (DSSP, 8-state):
-HHHHHHHH-STT-HHHHHHHHHHHHHHHHHHHHHH-TT----HHHHHHHHHHHSPPP---S--HHHHHS-SS----TT-

Organism: Klebsiella pneumoniae (NCBI:txid573)